Protein AF-A0A2V6F2R1-F1 (afdb_monomer)

Sequence (155 aa):
MITQILQRMNRRERILAGAVALVVFFLANLFLWSWLFRAAGDSRVEVVKRKQKHAEQTVLLRETDLWTNRDKWLREHQPAFHGASDASALLDQLKQVASKYSVLIENPSIGPSAGTGNYQSVSVSIETKSQWPPLVHFLYDVQAPDGFMVFESAN

Solvent-accessible surface area (backbone atoms only — not comparable to full-atom values): 9163 Å² total; per-residue (Å²): 114,72,69,65,58,59,72,75,51,54,78,66,55,54,52,50,50,50,52,50,52,50,52,52,50,53,53,53,49,52,48,52,53,55,50,51,54,46,60,58,47,54,56,50,53,50,52,53,54,50,51,52,53,50,52,55,52,49,51,55,60,67,42,41,65,58,53,52,50,49,54,50,48,46,72,75,62,57,81,83,88,88,52,75,68,52,57,53,51,49,52,52,52,50,51,52,50,25,55,75,48,66,36,42,78,42,79,77,41,80,52,74,69,53,72,59,99,88,50,74,44,72,46,72,48,70,42,78,53,64,59,69,72,42,48,54,55,38,56,52,64,53,52,33,82,86,63,79,48,80,86,90,78,86,133

Secondary structure (DSSP, 8-state):
-HHHHHHTS-HHHHHHHHHHHHHHHHHHHHHHHHHHHHHHHHHHHHHHHHHHHHHHHHHHHHTHHHHHHHHHHHHHHSPP--SHHHHHHHHHHHHHHHHHTTPEEEEEEEEEEEEETTEEEEEEEEEEE--HHHHHHHHHHHT-GGGT-------

Foldseek 3Di:
DVVVVVVPDDPVVVVVVVVVVVVVVVVVVVVVVVVVVVVVVVVVVVVVVVVVVVVVVVVVVVCPVVVVVVVVVCVVQPDDDPPPVVLVVLVVVLVVLCVVLVKDWPDKDWDDWDDDDPDIDIDIDTDIDDDDVSVVSSVVVCVPVSNPDDDPDDD

Mean predicted aligned error: 13.79 Å

pLDDT: mean 82.53, std 8.33, range [54.53, 96.19]

Radius of gyration: 38.21 Å; Cα contacts (8 Å, |Δi|>4): 81; chains: 1; bounding box: 73×35×95 Å

Structure (mmCIF, N/CA/C/O backbone):
data_AF-A0A2V6F2R1-F1
#
_entry.id   AF-A0A2V6F2R1-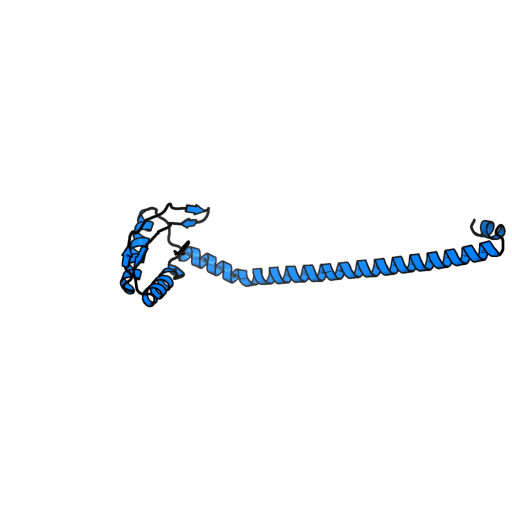F1
#
loop_
_atom_site.group_PDB
_atom_site.id
_atom_site.type_symbol
_atom_site.label_atom_id
_atom_site.label_alt_id
_atom_site.label_comp_id
_atom_site.label_asym_id
_atom_site.label_entity_id
_atom_site.label_seq_id
_atom_site.pdbx_PDB_ins_code
_atom_site.Cartn_x
_atom_site.Cartn_y
_atom_site.Cartn_z
_atom_site.occupancy
_atom_site.B_iso_or_equiv
_atom_site.auth_seq_id
_atom_site.auth_comp_id
_atom_site.auth_asym_id
_atom_site.auth_atom_id
_atom_site.pdbx_PDB_model_num
ATOM 1 N N . MET A 1 1 ? 45.389 8.740 -59.110 1.00 54.53 1 MET A N 1
ATOM 2 C CA . MET A 1 1 ? 46.314 8.337 -58.023 1.00 54.53 1 MET A CA 1
ATOM 3 C C . MET A 1 1 ? 46.370 6.818 -57.820 1.00 54.53 1 MET A C 1
ATOM 5 O O . MET A 1 1 ? 47.461 6.271 -57.861 1.00 54.53 1 MET A O 1
ATOM 9 N N . ILE A 1 2 ? 45.239 6.108 -57.698 1.00 59.06 2 ILE A N 1
ATOM 10 C CA . ILE A 1 2 ? 45.206 4.637 -57.486 1.00 59.06 2 ILE A CA 1
ATOM 11 C C . ILE A 1 2 ? 45.797 3.845 -58.674 1.00 59.06 2 ILE A C 1
ATOM 13 O O . ILE A 1 2 ? 46.505 2.857 -58.494 1.00 59.06 2 ILE A O 1
ATOM 17 N N . THR A 1 3 ? 45.579 4.316 -59.903 1.00 58.62 3 THR A N 1
ATOM 18 C CA . THR A 1 3 ? 46.055 3.671 -61.140 1.00 58.62 3 THR A CA 1
ATOM 19 C C . THR A 1 3 ? 47.579 3.694 -61.312 1.00 58.62 3 THR A C 1
ATOM 21 O O . THR A 1 3 ? 48.146 2.733 -61.827 1.00 58.62 3 THR A O 1
ATOM 24 N N . GLN A 1 4 ? 48.260 4.737 -60.821 1.00 61.19 4 GLN A N 1
ATOM 25 C CA . GLN A 1 4 ? 49.728 4.842 -60.857 1.00 61.19 4 GLN A CA 1
ATOM 26 C C . GLN A 1 4 ? 50.407 3.900 -59.850 1.00 61.19 4 GLN A C 1
ATOM 28 O O . GLN A 1 4 ? 51.473 3.358 -60.132 1.00 61.19 4 GLN A O 1
ATOM 33 N N . ILE A 1 5 ? 49.767 3.654 -58.702 1.00 61.03 5 ILE A N 1
ATOM 34 C CA . ILE A 1 5 ? 50.244 2.711 -57.676 1.00 61.03 5 ILE A CA 1
ATOM 35 C C . ILE A 1 5 ? 50.140 1.272 -58.200 1.00 61.03 5 ILE A C 1
ATOM 37 O O . ILE A 1 5 ? 51.086 0.497 -58.088 1.00 61.03 5 ILE A O 1
ATOM 41 N N . LEU A 1 6 ? 49.039 0.942 -58.882 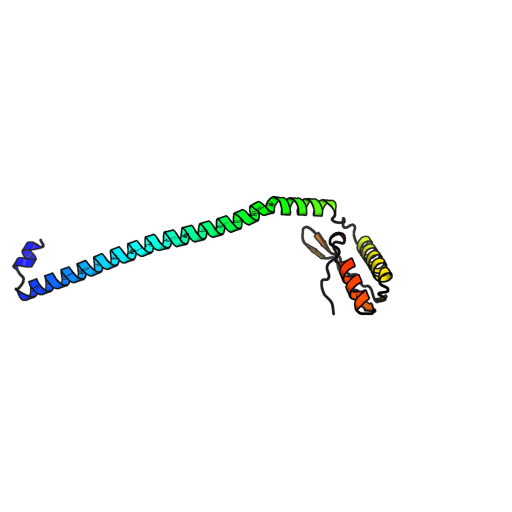1.00 58.72 6 LEU A N 1
ATOM 42 C CA . LEU A 1 6 ? 48.827 -0.375 -59.488 1.00 58.72 6 LEU A CA 1
ATOM 43 C C . LEU A 1 6 ? 49.857 -0.708 -60.576 1.00 58.72 6 LEU A C 1
ATOM 45 O O . LEU A 1 6 ? 50.255 -1.867 -60.698 1.00 58.72 6 LEU A O 1
ATOM 49 N N . GLN A 1 7 ? 50.309 0.274 -61.364 1.00 62.09 7 GLN A N 1
ATOM 50 C CA . GLN A 1 7 ? 51.300 0.068 -62.430 1.00 62.09 7 GLN A CA 1
ATOM 51 C C . GLN A 1 7 ? 52.720 -0.226 -61.922 1.00 62.09 7 GLN A C 1
ATOM 53 O O . GLN A 1 7 ? 53.475 -0.872 -62.642 1.00 62.09 7 GLN A O 1
ATOM 58 N N . ARG A 1 8 ? 53.065 0.168 -60.688 1.00 64.81 8 ARG A N 1
ATOM 59 C CA . ARG A 1 8 ? 54.378 -0.101 -60.069 1.00 64.81 8 ARG A CA 1
ATOM 60 C C . ARG A 1 8 ? 54.485 -1.446 -59.337 1.00 64.81 8 ARG A C 1
ATOM 62 O O . ARG A 1 8 ? 55.581 -1.806 -58.928 1.00 64.81 8 ARG A O 1
ATOM 69 N N . MET A 1 9 ? 53.380 -2.174 -59.172 1.00 60.62 9 MET A N 1
ATOM 70 C CA . MET A 1 9 ? 53.317 -3.391 -58.351 1.00 60.62 9 MET A CA 1
ATOM 71 C C . MET A 1 9 ? 53.538 -4.676 -59.155 1.00 60.62 9 MET A C 1
ATOM 73 O O . MET A 1 9 ? 52.996 -4.847 -60.252 1.00 60.62 9 MET A O 1
ATOM 77 N N . ASN A 1 10 ? 54.276 -5.620 -58.570 1.00 76.50 10 ASN A N 1
ATOM 78 C CA . ASN A 1 10 ? 54.538 -6.936 -59.152 1.00 76.50 10 ASN A CA 1
ATOM 79 C C . ASN A 1 10 ? 53.264 -7.815 -59.124 1.00 76.50 10 ASN A C 1
ATOM 81 O O . ASN A 1 10 ? 52.359 -7.608 -58.312 1.00 76.50 10 ASN A O 1
ATOM 85 N N . ARG A 1 11 ? 53.159 -8.830 -59.997 1.00 74.88 11 ARG A N 1
ATOM 86 C CA . ARG A 1 11 ? 51.919 -9.622 -60.203 1.00 74.88 11 ARG A CA 1
ATOM 87 C C . ARG A 1 11 ? 51.376 -10.246 -58.908 1.00 74.88 11 ARG A C 1
ATOM 89 O O . ARG A 1 11 ? 50.165 -10.342 -58.740 1.00 74.88 11 ARG A O 1
ATOM 96 N N . ARG A 1 12 ? 52.267 -10.621 -57.983 1.00 77.50 12 ARG A N 1
ATOM 97 C CA . ARG A 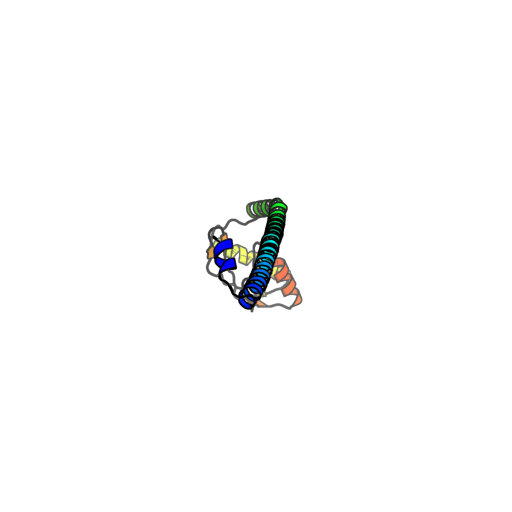1 12 ? 51.926 -11.165 -56.655 1.00 77.50 12 ARG A CA 1
ATOM 98 C C . ARG A 1 12 ? 51.324 -10.112 -55.718 1.00 77.50 12 ARG A C 1
ATOM 100 O O . ARG A 1 12 ? 50.360 -10.402 -55.020 1.00 77.50 12 ARG A O 1
ATOM 107 N N . GLU A 1 13 ? 51.836 -8.885 -55.748 1.00 79.50 13 GLU A N 1
ATOM 108 C CA . GLU A 1 13 ? 51.359 -7.782 -54.906 1.00 79.50 13 GLU A CA 1
ATOM 109 C C . GLU A 1 13 ? 49.962 -7.313 -55.331 1.00 79.50 13 GLU A C 1
ATOM 111 O O . GLU A 1 13 ? 49.141 -6.978 -54.483 1.00 79.50 13 GLU A O 1
ATOM 116 N N . ARG A 1 14 ? 49.644 -7.358 -56.634 1.00 79.38 14 ARG A N 1
ATOM 117 C CA . ARG A 1 14 ? 48.283 -7.080 -57.132 1.00 79.38 14 ARG A CA 1
ATOM 118 C C . ARG A 1 14 ? 47.257 -8.109 -56.654 1.00 79.38 14 ARG A C 1
ATOM 120 O O . ARG A 1 14 ? 46.136 -7.732 -56.327 1.00 79.38 14 ARG A O 1
ATOM 127 N N . ILE A 1 15 ? 47.634 -9.388 -56.598 1.00 83.75 15 ILE A N 1
ATOM 128 C CA . ILE A 1 15 ? 46.760 -10.457 -56.086 1.00 83.75 15 ILE A CA 1
ATOM 129 C C . ILE A 1 15 ? 46.531 -10.268 -54.583 1.00 83.75 15 ILE A C 1
ATOM 131 O O . ILE A 1 15 ? 45.389 -10.324 -54.132 1.00 83.75 15 ILE A O 1
ATOM 135 N N . LEU A 1 16 ? 47.592 -9.971 -53.822 1.00 86.25 16 LEU A N 1
ATOM 136 C CA . LEU A 1 16 ? 47.488 -9.694 -52.388 1.00 86.25 16 LEU A CA 1
ATOM 137 C C . LEU A 1 16 ? 46.601 -8.467 -52.114 1.00 86.25 16 LEU A C 1
ATOM 139 O O . LEU A 1 16 ? 45.715 -8.529 -51.270 1.00 86.25 16 LEU A O 1
ATOM 143 N N . ALA A 1 17 ? 46.781 -7.376 -52.865 1.00 86.44 17 ALA A N 1
ATOM 144 C CA . ALA A 1 17 ? 45.960 -6.173 -52.733 1.00 86.44 17 ALA A CA 1
ATOM 145 C C . ALA A 1 17 ? 44.482 -6.428 -53.071 1.00 86.44 17 ALA A C 1
ATOM 147 O O . ALA A 1 17 ? 43.604 -5.923 -52.375 1.00 86.44 17 ALA A O 1
ATOM 148 N N . GLY A 1 18 ? 44.198 -7.248 -54.089 1.00 88.25 18 GLY A N 1
ATOM 149 C CA . GLY A 1 18 ? 42.836 -7.680 -54.408 1.00 88.25 18 GLY A CA 1
ATOM 150 C C . GLY A 1 18 ? 42.202 -8.507 -53.285 1.00 88.25 18 GLY A C 1
ATOM 151 O O . GLY A 1 18 ? 41.059 -8.257 -52.910 1.00 88.25 18 GLY A O 1
ATOM 152 N N . ALA A 1 19 ? 42.959 -9.439 -52.698 1.00 89.62 19 ALA A N 1
ATOM 153 C CA . ALA A 1 19 ? 42.499 -10.238 -51.564 1.00 89.62 19 ALA A CA 1
ATOM 154 C C . ALA A 1 19 ? 42.225 -9.371 -50.324 1.00 89.62 19 ALA A C 1
ATOM 156 O O . ALA A 1 19 ? 41.178 -9.510 -49.695 1.00 89.62 19 ALA A O 1
ATOM 157 N N . VAL A 1 20 ? 43.118 -8.428 -50.006 1.00 92.00 20 VAL A N 1
ATOM 158 C CA . VAL A 1 20 ? 42.938 -7.485 -48.891 1.00 92.00 20 VAL A CA 1
ATOM 159 C C . VAL A 1 20 ? 41.721 -6.590 -49.120 1.00 92.00 20 VAL A C 1
ATOM 161 O O . VAL A 1 20 ? 40.912 -6.430 -48.212 1.00 92.00 20 VAL A O 1
ATOM 164 N N . ALA A 1 21 ? 41.540 -6.052 -50.329 1.00 91.88 21 ALA A N 1
ATOM 165 C CA . ALA A 1 21 ? 40.375 -5.231 -50.657 1.00 91.88 21 ALA A CA 1
ATOM 166 C C . ALA A 1 21 ? 39.059 -6.005 -50.487 1.00 91.88 21 ALA A C 1
ATOM 168 O O . ALA A 1 21 ? 38.091 -5.467 -49.951 1.00 91.88 21 ALA A O 1
ATOM 169 N N . LEU A 1 22 ? 39.041 -7.280 -50.882 1.00 94.62 22 LEU A N 1
ATOM 170 C CA . LEU A 1 22 ? 37.890 -8.159 -50.709 1.00 94.62 22 LEU A CA 1
ATOM 171 C C . LEU A 1 22 ? 37.599 -8.397 -49.221 1.00 94.62 22 LEU A C 1
ATOM 173 O O . LEU A 1 22 ? 36.466 -8.213 -48.787 1.00 94.62 22 LEU A O 1
ATOM 177 N N . VAL A 1 23 ? 38.613 -8.714 -48.412 1.00 95.25 23 VAL A N 1
ATOM 178 C CA . VAL A 1 23 ? 38.446 -8.891 -46.958 1.00 95.25 23 VAL A CA 1
ATOM 179 C C . VAL A 1 23 ? 37.918 -7.616 -46.295 1.00 95.25 23 VAL A C 1
ATOM 181 O O . VAL A 1 23 ? 36.964 -7.679 -45.522 1.00 95.25 23 VAL A O 1
ATOM 184 N N . VAL A 1 24 ? 38.483 -6.451 -46.628 1.00 95.56 24 VAL A N 1
ATOM 185 C CA . VAL A 1 24 ? 38.026 -5.157 -46.097 1.00 95.56 24 VAL A CA 1
ATOM 186 C C . VAL A 1 24 ? 36.577 -4.881 -46.496 1.00 95.56 24 VAL A C 1
ATOM 188 O O . VAL A 1 24 ? 35.792 -4.439 -45.660 1.00 95.56 24 VAL A O 1
ATOM 191 N N . PHE A 1 25 ? 36.194 -5.193 -47.735 1.00 95.88 25 PHE A N 1
ATOM 192 C CA . PHE A 1 25 ? 34.816 -5.054 -48.197 1.00 95.88 25 PHE A CA 1
ATOM 193 C C . PHE A 1 25 ? 33.846 -5.930 -47.391 1.00 95.88 25 PHE A C 1
ATOM 195 O O . PHE A 1 25 ? 32.816 -5.440 -46.927 1.00 95.88 25 PHE A O 1
ATOM 202 N N . PHE A 1 26 ? 34.187 -7.201 -47.156 1.00 96.19 26 PHE A N 1
ATOM 203 C CA . PHE A 1 26 ? 33.356 -8.098 -46.348 1.00 96.19 26 PHE A CA 1
ATOM 204 C C . PHE A 1 26 ? 33.244 -7.641 -44.890 1.00 96.19 26 PHE A C 1
ATOM 206 O O . PHE A 1 26 ? 32.148 -7.686 -44.332 1.00 96.19 26 PHE A O 1
ATOM 213 N N . LEU A 1 27 ? 34.334 -7.161 -44.285 1.00 95.81 27 LEU A N 1
ATOM 214 C CA . LEU A 1 27 ? 34.319 -6.636 -42.917 1.00 95.81 27 LEU A CA 1
ATOM 215 C C . LEU A 1 27 ? 33.482 -5.359 -42.799 1.00 95.81 27 LEU A C 1
ATOM 217 O O . LEU A 1 27 ? 32.681 -5.242 -41.873 1.00 95.81 27 LEU A O 1
ATOM 221 N N . ALA A 1 28 ? 33.618 -4.430 -43.747 1.00 95.25 28 ALA A N 1
ATOM 222 C CA . ALA A 1 28 ? 32.813 -3.213 -43.782 1.00 95.25 28 ALA A CA 1
ATOM 223 C C . ALA A 1 28 ? 31.323 -3.539 -43.951 1.00 95.25 28 ALA A C 1
ATOM 225 O O . ALA A 1 28 ? 30.483 -3.001 -43.230 1.00 95.25 28 ALA A O 1
ATOM 226 N N . ASN A 1 29 ? 30.999 -4.473 -44.849 1.00 95.75 29 ASN A N 1
ATOM 227 C CA . ASN A 1 29 ? 29.633 -4.940 -45.033 1.00 95.75 29 ASN A CA 1
ATOM 228 C C . ASN A 1 29 ? 29.093 -5.583 -43.743 1.00 95.75 29 ASN A C 1
ATOM 230 O O . ASN A 1 29 ? 28.043 -5.178 -43.254 1.00 95.75 29 ASN A O 1
ATOM 234 N N . LEU A 1 30 ? 29.829 -6.515 -43.129 1.00 95.12 30 LEU A N 1
ATOM 235 C CA . LEU A 1 30 ? 29.426 -7.155 -41.870 1.00 95.12 30 LEU A CA 1
ATOM 236 C C . LEU A 1 30 ? 29.182 -6.125 -40.756 1.00 95.12 30 LEU A C 1
ATOM 238 O O . LEU A 1 30 ? 28.192 -6.220 -40.028 1.00 95.12 30 LEU A O 1
ATOM 242 N N . PHE A 1 31 ? 30.054 -5.121 -40.649 1.00 95.06 31 PHE A N 1
ATOM 243 C CA . PHE A 1 31 ? 29.919 -4.050 -39.669 1.00 95.06 31 PHE A CA 1
ATOM 244 C C . PHE A 1 31 ? 28.626 -3.253 -39.880 1.00 95.06 31 PHE A C 1
ATOM 246 O O . PHE A 1 31 ? 27.856 -3.095 -38.930 1.00 95.06 31 PHE A O 1
ATOM 253 N N . LEU A 1 32 ? 28.344 -2.831 -41.118 1.00 93.19 32 LEU A N 1
ATOM 254 C CA . LEU A 1 32 ? 27.123 -2.099 -41.477 1.00 93.19 32 LEU A CA 1
ATOM 255 C C . LEU A 1 32 ? 25.858 -2.892 -41.135 1.00 93.19 32 LEU A C 1
ATOM 257 O O . LEU A 1 32 ? 24.947 -2.354 -40.505 1.00 93.19 32 LEU A O 1
ATOM 261 N N . TRP A 1 33 ? 25.823 -4.182 -41.480 1.00 92.19 33 TRP A N 1
ATOM 262 C CA . TRP A 1 33 ? 24.700 -5.055 -41.134 1.00 92.19 33 TRP A CA 1
ATOM 263 C C . TRP A 1 33 ? 24.544 -5.200 -39.616 1.00 92.19 33 TRP A C 1
ATOM 265 O O . TRP A 1 33 ? 23.438 -5.064 -39.095 1.00 92.19 33 TRP A O 1
ATOM 275 N N . SER A 1 34 ? 25.641 -5.396 -38.878 1.00 87.12 34 SER A N 1
ATOM 276 C CA . SER A 1 34 ? 25.596 -5.516 -37.414 1.00 87.12 34 SER A CA 1
ATOM 277 C C . SER A 1 34 ? 25.101 -4.239 -36.722 1.00 87.12 34 SER A C 1
ATOM 279 O O . SER A 1 34 ? 24.374 -4.313 -35.729 1.00 87.12 34 SER A O 1
ATOM 281 N N . TRP A 1 35 ? 25.459 -3.067 -37.257 1.00 89.00 35 TRP A N 1
ATOM 282 C CA . TRP A 1 35 ? 25.013 -1.772 -36.755 1.00 89.00 35 TRP A CA 1
ATOM 283 C C . TRP A 1 35 ? 23.520 -1.553 -37.022 1.00 89.00 35 TRP A C 1
ATOM 285 O O . TRP A 1 35 ? 22.786 -1.180 -36.107 1.00 89.00 35 TRP A O 1
ATOM 295 N N . LEU A 1 36 ? 23.050 -1.877 -38.232 1.00 88.31 36 LEU A N 1
ATOM 296 C CA . LEU A 1 36 ? 21.640 -1.765 -38.610 1.00 88.31 36 LEU A CA 1
ATOM 297 C C . LEU A 1 36 ? 20.738 -2.636 -37.718 1.00 88.31 36 LEU A C 1
ATOM 299 O O . LEU A 1 36 ? 19.709 -2.170 -37.228 1.00 88.31 36 LEU A O 1
ATOM 303 N N . PHE A 1 37 ? 21.138 -3.887 -37.463 1.00 85.00 37 PHE A N 1
ATOM 304 C CA . PHE A 1 37 ? 20.373 -4.789 -36.598 1.00 85.00 37 PHE A CA 1
ATOM 305 C C . PHE A 1 37 ? 20.341 -4.325 -35.138 1.00 85.00 37 PHE A C 1
ATOM 307 O O . PHE A 1 37 ? 19.299 -4.451 -34.494 1.00 85.00 37 PHE A O 1
ATOM 314 N N . ARG A 1 38 ? 21.434 -3.746 -34.619 1.00 79.50 38 ARG A N 1
ATOM 315 C CA . ARG A 1 38 ? 21.454 -3.152 -33.271 1.00 79.50 38 ARG A CA 1
ATOM 316 C C . ARG A 1 38 ? 20.523 -1.944 -33.164 1.00 79.50 38 ARG A C 1
ATOM 318 O O . ARG A 1 38 ? 19.652 -1.940 -32.302 1.00 79.50 38 ARG A O 1
ATOM 325 N N . ALA A 1 39 ? 20.618 -0.989 -34.091 1.00 78.50 39 ALA A N 1
ATOM 326 C CA . ALA A 1 39 ? 19.761 0.201 -34.098 1.00 78.50 39 ALA A CA 1
ATOM 327 C C . ALA A 1 39 ? 18.259 -0.146 -34.197 1.00 78.50 39 ALA A C 1
ATOM 329 O O . ALA A 1 39 ? 17.411 0.461 -33.534 1.00 78.50 39 ALA A O 1
ATOM 330 N N . ALA A 1 40 ? 17.923 -1.168 -34.991 1.00 77.19 40 ALA A N 1
ATOM 331 C CA . ALA A 1 40 ? 16.559 -1.678 -35.103 1.00 77.19 40 ALA A CA 1
ATOM 332 C C . ALA A 1 40 ? 16.091 -2.435 -33.842 1.00 77.19 40 ALA A C 1
ATOM 334 O O . ALA A 1 40 ? 14.907 -2.383 -33.500 1.00 77.19 40 ALA A O 1
ATOM 335 N N . GLY A 1 41 ? 16.999 -3.136 -33.155 1.00 74.56 41 GLY A N 1
ATOM 336 C CA . GLY A 1 41 ? 16.728 -3.845 -31.903 1.00 74.56 41 GLY A CA 1
ATOM 337 C C . GLY A 1 41 ? 16.455 -2.898 -30.735 1.00 74.56 41 GLY A C 1
ATOM 338 O O . GLY A 1 41 ? 15.433 -3.039 -30.062 1.00 74.56 41 GLY A O 1
ATOM 339 N N . ASP A 1 42 ? 17.301 -1.884 -30.555 1.00 74.25 42 ASP A N 1
ATOM 340 C CA . ASP A 1 42 ? 17.196 -0.915 -29.455 1.00 74.25 42 ASP A CA 1
ATOM 341 C C . ASP A 1 42 ? 15.868 -0.146 -29.500 1.00 74.25 42 ASP A C 1
ATOM 343 O O . ASP A 1 42 ? 15.187 0.010 -28.483 1.00 74.25 42 ASP A O 1
ATOM 347 N N . SER A 1 43 ? 15.418 0.219 -30.704 1.00 70.94 43 SER A N 1
ATOM 348 C CA . SER A 1 43 ? 14.125 0.883 -30.916 1.00 70.94 43 SER A CA 1
ATOM 349 C C . SER A 1 43 ? 12.937 0.011 -30.483 1.00 70.94 43 SER A C 1
ATOM 351 O O . SER A 1 43 ? 11.957 0.506 -29.924 1.00 70.94 43 SER A O 1
ATOM 353 N N . ARG A 1 44 ? 13.004 -1.310 -30.705 1.00 76.12 44 ARG A N 1
ATOM 354 C CA . ARG A 1 44 ? 11.944 -2.244 -30.285 1.00 76.12 44 ARG A CA 1
ATOM 355 C C . ARG A 1 44 ? 11.912 -2.400 -28.771 1.00 76.12 44 ARG A C 1
ATOM 357 O O . ARG A 1 44 ? 10.826 -2.395 -28.190 1.00 76.12 44 ARG A O 1
ATOM 364 N N . VAL A 1 45 ? 13.081 -2.503 -28.141 1.00 76.62 45 VAL A N 1
ATOM 365 C CA . VAL A 1 45 ? 13.205 -2.582 -26.680 1.00 76.62 45 VAL A CA 1
ATOM 366 C C . VAL A 1 45 ? 12.651 -1.315 -26.030 1.00 76.62 45 VAL A C 1
ATOM 368 O O . VAL A 1 45 ? 11.892 -1.397 -25.064 1.00 76.62 45 VAL A O 1
ATOM 371 N N . GLU A 1 46 ? 12.943 -0.143 -26.593 1.00 79.19 46 GLU A N 1
ATOM 372 C CA . GLU A 1 46 ? 12.430 1.119 -26.068 1.00 79.19 46 GLU A CA 1
ATOM 373 C C . GLU A 1 46 ? 10.902 1.235 -26.197 1.00 79.19 46 GLU A C 1
ATOM 375 O O . GLU A 1 46 ? 10.232 1.641 -25.245 1.00 79.19 46 GLU A O 1
ATOM 380 N N . VAL A 1 47 ? 10.320 0.816 -27.326 1.00 81.81 47 VAL A N 1
ATOM 381 C CA . VAL A 1 47 ? 8.858 0.802 -27.512 1.00 81.81 47 VAL A CA 1
ATOM 382 C C . VAL A 1 47 ? 8.175 -0.154 -26.533 1.00 81.81 47 VAL A C 1
ATOM 384 O O . VAL A 1 47 ? 7.147 0.202 -25.957 1.00 81.81 47 VAL A O 1
ATOM 387 N N . VAL A 1 48 ? 8.735 -1.347 -26.305 1.00 81.88 48 VAL A N 1
ATOM 388 C CA . VAL A 1 48 ? 8.195 -2.297 -25.316 1.00 81.88 48 VAL A CA 1
ATOM 389 C C . VAL A 1 48 ? 8.252 -1.697 -23.911 1.00 81.88 48 VAL A C 1
ATOM 391 O O . VAL A 1 48 ? 7.245 -1.710 -23.205 1.00 81.88 48 VAL A O 1
ATOM 394 N N . LYS A 1 49 ? 9.375 -1.075 -23.536 1.00 81.75 49 LYS A N 1
ATOM 395 C CA . LYS A 1 49 ? 9.537 -0.409 -22.236 1.00 81.75 49 LYS A CA 1
ATOM 396 C C . LYS A 1 49 ? 8.544 0.740 -22.043 1.00 81.75 49 LYS A C 1
ATOM 398 O O . LYS A 1 49 ? 7.959 0.884 -20.971 1.00 81.75 49 LYS A O 1
ATOM 403 N N . ARG A 1 50 ? 8.316 1.554 -23.078 1.00 82.06 50 ARG A N 1
ATOM 404 C CA . ARG A 1 50 ? 7.326 2.646 -23.046 1.00 82.06 50 ARG A CA 1
ATOM 405 C C . ARG A 1 50 ? 5.896 2.112 -22.933 1.00 82.06 50 ARG A C 1
ATOM 407 O O . ARG A 1 50 ? 5.113 2.662 -22.166 1.00 82.06 50 ARG A O 1
ATOM 414 N N . LYS A 1 51 ? 5.564 1.021 -23.633 1.00 85.12 51 LYS A N 1
ATOM 415 C CA . LYS A 1 51 ? 4.254 0.358 -23.515 1.00 85.12 51 LYS A CA 1
ATOM 416 C C . LYS A 1 51 ? 4.009 -0.201 -22.114 1.00 85.12 51 LYS A C 1
ATOM 418 O 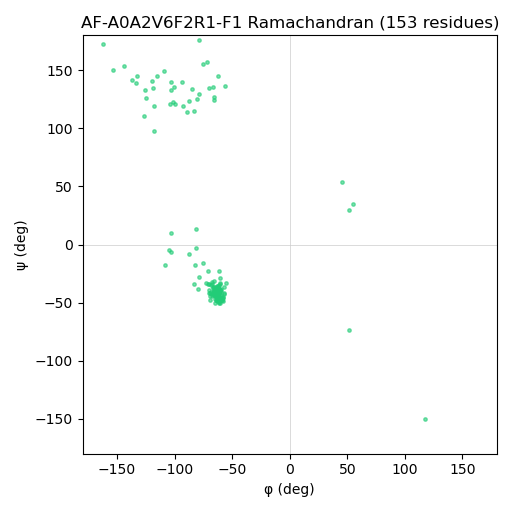O . LYS A 1 51 ? 2.909 -0.034 -21.601 1.00 85.12 51 LYS A O 1
ATOM 423 N N . GLN A 1 52 ? 5.018 -0.813 -21.492 1.00 82.25 52 GLN A N 1
ATOM 424 C CA . GLN A 1 52 ? 4.923 -1.306 -20.113 1.00 82.25 52 GLN A CA 1
ATOM 425 C C . GLN A 1 52 ? 4.647 -0.166 -19.130 1.00 82.25 52 GLN A C 1
ATOM 427 O O . GLN A 1 52 ? 3.662 -0.222 -18.401 1.00 82.25 52 GLN A O 1
ATOM 432 N N . LYS A 1 53 ? 5.423 0.924 -19.203 1.00 83.62 53 LYS A N 1
ATOM 433 C CA . LYS A 1 53 ? 5.175 2.116 -18.377 1.00 83.62 53 LYS A CA 1
ATOM 434 C C . LYS A 1 53 ? 3.776 2.695 -18.579 1.00 83.62 53 LYS A C 1
ATOM 436 O O . LYS A 1 53 ? 3.120 3.062 -17.613 1.00 83.62 53 LYS A O 1
ATOM 441 N N . HIS A 1 54 ? 3.302 2.763 -19.822 1.00 86.31 54 HIS A N 1
ATOM 442 C CA . HIS A 1 54 ? 1.956 3.259 -20.101 1.00 86.31 54 HIS A CA 1
ATOM 443 C C . HIS A 1 54 ? 0.878 2.344 -19.507 1.00 86.31 54 HIS A C 1
ATOM 445 O O . HIS A 1 54 ? -0.129 2.833 -19.002 1.00 86.31 54 HIS A O 1
ATOM 451 N N . ALA A 1 55 ? 1.069 1.023 -19.549 1.00 85.06 55 ALA A N 1
ATOM 452 C CA . ALA A 1 55 ? 0.143 0.074 -18.937 1.00 85.06 55 ALA A CA 1
ATOM 453 C C . ALA A 1 55 ? 0.080 0.259 -17.413 1.00 85.06 55 ALA A C 1
ATOM 455 O O . ALA A 1 55 ? -1.017 0.373 -16.873 1.00 85.06 55 ALA A O 1
ATOM 456 N N . GLU A 1 56 ? 1.231 0.385 -16.748 1.00 84.31 56 GLU A N 1
ATOM 457 C CA . GLU A 1 56 ? 1.319 0.680 -15.310 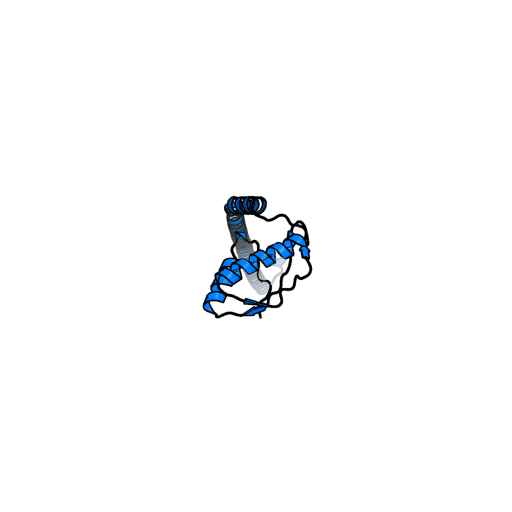1.00 84.31 56 GLU A CA 1
ATOM 458 C C . GLU A 1 56 ? 0.609 1.997 -14.961 1.00 84.31 56 GLU A C 1
ATOM 460 O O . GLU A 1 56 ? -0.244 2.037 -14.078 1.00 84.31 56 GLU A O 1
ATOM 465 N N . GLN A 1 57 ? 0.879 3.067 -15.715 1.00 84.44 57 GLN A N 1
ATOM 466 C CA . GLN A 1 57 ? 0.221 4.363 -15.524 1.00 84.44 57 GLN A CA 1
ATOM 467 C C . GLN A 1 57 ? -1.290 4.292 -15.764 1.00 84.44 57 GLN A C 1
ATOM 469 O O . GLN A 1 57 ? -2.059 4.922 -15.046 1.00 84.44 57 GLN A O 1
ATOM 474 N N . THR A 1 58 ? -1.735 3.504 -16.743 1.00 86.31 58 THR A N 1
ATOM 475 C CA . THR A 1 58 ? -3.165 3.329 -17.031 1.00 86.31 58 THR A CA 1
ATOM 476 C C . THR A 1 58 ? -3.878 2.621 -15.881 1.00 86.31 58 THR A C 1
ATOM 478 O O . THR A 1 58 ? -5.018 2.964 -15.586 1.00 86.31 58 THR A O 1
ATOM 481 N N . VAL A 1 59 ? -3.232 1.654 -15.219 1.00 85.50 59 VAL A N 1
ATOM 482 C CA . VAL A 1 59 ? -3.798 0.997 -14.029 1.00 85.50 59 VAL A CA 1
ATOM 483 C C . VAL A 1 59 ? -3.972 2.009 -12.898 1.00 85.50 59 VAL A C 1
ATOM 485 O O . VAL A 1 59 ? -5.076 2.138 -12.381 1.00 85.50 59 VAL A O 1
ATOM 488 N N . LEU A 1 60 ? -2.945 2.810 -12.603 1.00 81.12 60 LEU A N 1
ATOM 489 C CA . LEU A 1 60 ? -3.030 3.854 -11.573 1.00 81.12 60 LEU A CA 1
ATOM 490 C C . LEU A 1 60 ? -4.125 4.892 -11.878 1.00 81.12 60 LEU A C 1
ATOM 492 O O . LEU A 1 60 ? -4.866 5.304 -10.988 1.00 81.12 60 LEU A O 1
ATOM 496 N N . LEU A 1 61 ? -4.273 5.284 -13.148 1.00 85.56 61 LEU A N 1
ATOM 497 C CA . LEU A 1 61 ? -5.338 6.197 -13.572 1.00 85.56 61 LEU A CA 1
ATOM 498 C C . LEU A 1 61 ? -6.730 5.566 -13.440 1.00 85.56 61 LEU A C 1
ATOM 500 O O . LEU A 1 61 ? -7.665 6.239 -13.020 1.00 85.56 61 LEU A O 1
ATOM 504 N N . ARG A 1 62 ? -6.879 4.270 -13.734 1.00 85.56 62 ARG A N 1
ATOM 505 C CA . ARG A 1 62 ? -8.147 3.549 -13.517 1.00 85.56 62 ARG A CA 1
ATOM 506 C C . ARG A 1 62 ? -8.510 3.441 -12.041 1.00 85.56 62 ARG A C 1
ATOM 508 O O . ARG A 1 62 ? -9.688 3.427 -11.709 1.00 85.56 62 ARG A O 1
ATOM 515 N N . GLU A 1 63 ? -7.517 3.379 -11.164 1.00 89.00 63 GLU A N 1
ATOM 516 C CA . GLU A 1 63 ? -7.729 3.348 -9.718 1.00 89.00 63 GLU A CA 1
ATOM 517 C C . GLU A 1 63 ? -7.963 4.738 -9.112 1.00 89.00 63 GLU A C 1
ATOM 519 O O . GLU A 1 63 ? -8.234 4.834 -7.917 1.00 89.00 63 GLU A O 1
ATOM 524 N N . THR A 1 64 ? -7.898 5.821 -9.897 1.00 87.75 64 THR A N 1
ATOM 525 C CA . THR A 1 64 ? -8.056 7.188 -9.370 1.00 87.75 64 THR A CA 1
ATOM 526 C C . THR A 1 64 ? -9.393 7.361 -8.656 1.00 87.75 64 THR A C 1
ATOM 528 O O . THR A 1 64 ? -9.405 7.831 -7.523 1.00 87.75 64 THR A O 1
ATOM 531 N N . ASP A 1 65 ? -10.494 6.880 -9.241 1.00 89.94 65 ASP A N 1
ATOM 532 C CA . ASP A 1 65 ? -11.819 6.957 -8.612 1.00 89.94 65 ASP A CA 1
ATOM 533 C C . ASP A 1 65 ? -11.872 6.191 -7.282 1.00 89.94 65 ASP A C 1
ATOM 535 O O . ASP A 1 65 ? -12.468 6.653 -6.308 1.00 89.94 65 ASP A O 1
ATOM 539 N N . LEU A 1 66 ? -11.210 5.030 -7.208 1.00 90.88 66 LEU A N 1
ATOM 540 C CA . LEU A 1 66 ? -11.111 4.236 -5.982 1.00 90.88 66 LEU A CA 1
ATOM 541 C C . LEU A 1 66 ? -10.361 5.017 -4.898 1.00 90.88 66 LEU A C 1
ATOM 543 O O . LEU A 1 66 ? -10.835 5.101 -3.764 1.00 90.88 66 LEU A O 1
ATOM 547 N N . TRP A 1 67 ? -9.218 5.613 -5.238 1.00 89.38 67 TRP A N 1
ATOM 548 C CA . TRP A 1 67 ? -8.428 6.415 -4.305 1.00 89.38 67 TRP A CA 1
ATOM 549 C C . TRP A 1 67 ? -9.164 7.684 -3.869 1.00 89.38 67 TRP A C 1
ATOM 551 O O . TRP A 1 67 ? -9.162 7.992 -2.680 1.00 89.38 67 TRP A O 1
ATOM 561 N N . THR A 1 68 ? -9.869 8.366 -4.775 1.00 90.94 68 THR A N 1
ATOM 562 C CA . THR A 1 68 ? -10.713 9.525 -4.444 1.00 90.94 68 THR A CA 1
ATOM 563 C C . THR A 1 68 ? -11.854 9.142 -3.502 1.00 90.94 68 THR A C 1
ATOM 565 O O . THR A 1 68 ? -12.116 9.857 -2.533 1.00 90.94 68 THR A O 1
ATOM 568 N N . ASN A 1 69 ? -12.501 7.997 -3.729 1.00 91.56 69 ASN A N 1
ATOM 569 C CA . ASN A 1 69 ? -13.545 7.493 -2.838 1.00 91.56 69 ASN A CA 1
ATOM 570 C C . ASN A 1 69 ? -12.996 7.139 -1.452 1.00 91.56 69 ASN A C 1
ATOM 572 O O . ASN A 1 69 ? -13.622 7.485 -0.453 1.00 91.56 69 ASN A O 1
ATOM 576 N N . ARG A 1 70 ? -11.819 6.505 -1.367 1.00 89.25 70 ARG A N 1
ATOM 577 C CA . ARG A 1 70 ? -11.165 6.208 -0.080 1.00 89.25 70 ARG A CA 1
ATOM 578 C C . ARG A 1 70 ? -10.766 7.474 0.661 1.00 89.25 70 ARG A C 1
ATOM 580 O O . ARG A 1 70 ? -11.006 7.570 1.852 1.00 89.25 70 ARG A O 1
ATOM 587 N N . ASP A 1 71 ? -10.199 8.448 -0.036 1.00 88.44 71 ASP A N 1
ATOM 588 C CA . ASP A 1 71 ? -9.811 9.737 0.535 1.00 88.44 71 ASP A CA 1
ATOM 589 C C . ASP A 1 71 ? -11.033 10.520 1.056 1.00 88.44 71 ASP A C 1
ATOM 591 O O . ASP A 1 71 ? -11.008 11.087 2.148 1.00 88.44 71 ASP A O 1
ATOM 595 N N . LYS A 1 72 ? -12.157 10.477 0.328 1.00 91.38 72 LYS A N 1
ATOM 596 C CA . LYS A 1 72 ? -13.440 10.996 0.819 1.00 91.38 72 LYS A CA 1
ATOM 597 C C . LYS A 1 72 ? -13.933 10.232 2.052 1.00 91.38 72 LYS A C 1
ATOM 599 O O . LYS A 1 72 ? -14.287 10.870 3.037 1.00 91.38 72 LYS A O 1
ATOM 604 N N . TRP A 1 73 ? -13.916 8.900 2.015 1.00 90.31 73 TRP A N 1
ATOM 605 C CA . TRP A 1 73 ? -14.339 8.061 3.136 1.00 90.31 73 TRP A CA 1
ATOM 606 C C . TRP A 1 73 ? -13.504 8.331 4.393 1.00 90.31 73 TRP A C 1
ATOM 608 O O . TRP A 1 73 ? -14.075 8.515 5.463 1.00 90.31 73 TRP A O 1
ATOM 618 N N . LEU A 1 74 ? -12.178 8.452 4.252 1.00 86.94 74 LEU A N 1
ATOM 619 C CA . LEU A 1 74 ? -11.264 8.799 5.341 1.00 86.94 74 LEU A CA 1
ATOM 620 C C . LEU A 1 74 ? -11.620 10.156 5.948 1.00 86.94 74 LEU A C 1
ATOM 622 O O . LEU A 1 74 ? -11.770 10.248 7.157 1.00 86.94 74 LEU A O 1
ATOM 626 N N . ARG A 1 75 ? -11.841 11.193 5.133 1.00 84.69 75 ARG A N 1
ATOM 627 C CA . ARG A 1 75 ? -12.261 12.507 5.650 1.00 84.69 75 ARG A CA 1
ATOM 628 C C . ARG A 1 75 ? -13.588 12.477 6.409 1.00 84.69 75 ARG A C 1
ATOM 630 O O . ARG A 1 75 ? -13.773 13.283 7.312 1.00 84.69 75 ARG A O 1
ATOM 637 N N . GLU A 1 76 ? -14.512 11.608 6.009 1.00 87.31 76 GLU A N 1
ATOM 638 C CA . GLU A 1 76 ? -15.842 11.506 6.621 1.00 87.31 76 GLU A CA 1
ATOM 639 C C . GLU A 1 76 ? -15.853 10.645 7.894 1.00 87.31 76 GLU A C 1
ATOM 641 O O . GLU A 1 76 ? -16.615 10.944 8.809 1.00 87.31 76 GLU A O 1
ATOM 646 N N . HIS A 1 77 ? -15.029 9.594 7.958 1.00 86.56 77 HIS A N 1
ATOM 647 C CA . HIS A 1 77 ? -15.085 8.582 9.021 1.00 86.56 77 HIS A CA 1
ATOM 648 C C . HIS A 1 77 ? -13.917 8.659 10.009 1.00 86.56 77 HIS A C 1
ATOM 650 O O . HIS A 1 77 ? -14.016 8.092 11.094 1.00 86.56 77 HIS A O 1
ATOM 656 N N . GLN A 1 78 ? -12.816 9.338 9.668 1.00 81.88 78 GLN A N 1
ATOM 657 C CA . GLN A 1 78 ? -11.660 9.432 10.554 1.00 81.88 78 GLN A CA 1
ATOM 658 C C . GLN A 1 78 ? -12.017 10.227 11.821 1.00 81.88 78 GLN A C 1
ATOM 660 O O . GLN A 1 78 ? -12.438 11.385 11.720 1.00 81.88 78 GLN A O 1
ATOM 665 N N . PRO A 1 79 ? -11.823 9.649 13.020 1.00 80.75 79 PRO A N 1
ATOM 666 C CA . PRO A 1 79 ? -12.083 10.352 14.265 1.00 80.75 79 PRO A CA 1
ATOM 667 C C . PRO A 1 79 ? -11.099 11.513 14.439 1.00 80.75 79 PRO A C 1
ATOM 669 O O . PRO A 1 79 ? -9.894 11.381 14.205 1.00 80.75 79 PRO A O 1
ATOM 672 N N . ALA A 1 80 ? -11.620 12.665 14.859 1.00 80.31 80 ALA A N 1
ATOM 673 C CA . ALA A 1 80 ? -10.794 13.810 15.210 1.00 80.31 80 ALA A CA 1
ATOM 674 C C . ALA A 1 80 ? -10.036 13.526 16.513 1.00 80.31 80 ALA A C 1
ATOM 676 O O . ALA A 1 80 ? -10.617 13.043 17.482 1.00 80.31 80 ALA A O 1
ATOM 677 N N . PHE A 1 81 ? -8.742 13.843 16.532 1.00 76.19 81 PHE A N 1
ATOM 678 C CA . PHE A 1 81 ? -7.916 13.699 17.725 1.00 76.19 81 PHE A CA 1
ATOM 679 C C . PHE A 1 81 ? -7.962 14.984 18.567 1.00 76.19 81 PHE A C 1
ATOM 681 O O . PHE A 1 81 ? -7.494 16.042 18.145 1.00 76.19 81 PHE A O 1
ATOM 688 N N . HIS A 1 82 ? -8.531 14.884 19.763 1.00 77.00 82 HIS A N 1
ATOM 689 C CA . HIS A 1 82 ? -8.721 15.927 20.769 1.00 77.00 82 HIS A CA 1
ATOM 690 C C . HIS A 1 82 ? -7.753 15.811 21.961 1.00 77.00 82 HIS A C 1
ATOM 692 O O . HIS A 1 82 ? -7.714 16.709 22.805 1.00 77.00 82 HIS A O 1
ATOM 698 N N . GLY A 1 83 ? -6.930 14.757 22.026 1.00 72.19 83 GLY A N 1
ATOM 699 C CA . GLY A 1 83 ? -5.847 14.619 23.004 1.00 72.19 83 GLY A CA 1
ATOM 700 C C . GLY A 1 83 ? -6.010 13.428 23.949 1.00 72.19 83 GLY A C 1
ATOM 701 O O . GLY A 1 83 ? -6.556 12.390 23.591 1.00 72.19 83 GLY A O 1
ATOM 702 N N . ALA A 1 84 ? -5.495 13.555 25.178 1.00 69.19 84 ALA A N 1
ATOM 703 C CA . ALA A 1 84 ? -5.397 12.446 26.136 1.00 69.19 84 ALA A CA 1
ATOM 704 C C . ALA A 1 84 ? -6.752 11.828 26.544 1.00 69.19 84 ALA A C 1
ATOM 706 O O . ALA A 1 84 ? -6.791 10.667 26.948 1.00 69.19 84 ALA A O 1
ATOM 707 N N . SER A 1 85 ? -7.860 12.567 26.419 1.00 73.94 85 SER A N 1
ATOM 708 C CA . SER A 1 85 ? -9.218 12.044 26.635 1.00 73.94 85 SER A CA 1
ATOM 709 C C . SER A 1 85 ? -9.567 10.900 25.685 1.00 73.94 85 SER A C 1
ATOM 711 O O . SER A 1 85 ? -10.259 9.964 26.081 1.00 73.94 85 SER A O 1
ATOM 713 N N . ASP A 1 86 ? -9.053 10.944 24.458 1.00 75.81 86 ASP A N 1
ATOM 714 C CA . ASP A 1 86 ? -9.409 9.985 23.412 1.00 75.81 86 ASP A CA 1
ATOM 715 C C . ASP A 1 86 ? -8.675 8.660 23.598 1.00 75.81 86 ASP A C 1
ATOM 717 O O . ASP A 1 86 ? -9.203 7.604 23.266 1.00 75.81 86 ASP A O 1
ATOM 721 N N . ALA A 1 87 ? -7.489 8.701 24.209 1.00 75.00 87 ALA A N 1
ATOM 722 C CA . ALA A 1 87 ? -6.761 7.505 24.617 1.00 75.00 87 ALA A CA 1
ATOM 723 C C . ALA A 1 87 ? -7.552 6.693 25.657 1.00 75.00 87 ALA A C 1
ATOM 725 O O . ALA A 1 87 ? -7.644 5.469 25.568 1.00 75.00 87 ALA A O 1
ATOM 726 N N . SER A 1 88 ? -8.167 7.384 26.622 1.00 78.06 88 SER A N 1
ATOM 727 C CA . SER A 1 88 ? -9.042 6.761 27.619 1.00 78.06 88 SER A CA 1
ATOM 728 C C . SER A 1 88 ? -10.329 6.228 26.986 1.00 78.06 88 SER A C 1
ATOM 730 O O . SER A 1 88 ? -10.721 5.100 27.271 1.00 78.06 88 SER A O 1
ATOM 732 N N . ALA A 1 89 ? -10.944 6.991 26.076 1.00 81.12 89 ALA A N 1
ATOM 733 C CA . ALA A 1 89 ? -12.133 6.550 25.347 1.00 81.12 89 ALA A CA 1
ATOM 734 C C . ALA A 1 89 ? -11.863 5.298 24.491 1.00 81.12 89 ALA A C 1
ATOM 736 O O . ALA A 1 89 ? -12.695 4.391 24.449 1.00 81.12 89 ALA A O 1
ATOM 737 N N . LEU A 1 90 ? -10.684 5.206 23.865 1.00 80.00 90 LEU A N 1
ATOM 738 C CA . LEU A 1 90 ? -10.256 4.024 23.113 1.00 80.00 90 LEU A CA 1
ATOM 739 C C . LEU A 1 90 ? -10.110 2.804 24.027 1.00 80.00 90 LEU A C 1
ATOM 741 O O . LEU A 1 90 ? -10.576 1.715 23.689 1.00 80.00 90 LEU A O 1
ATOM 745 N N . LEU A 1 91 ? -9.515 2.976 25.210 1.00 83.12 91 LEU A N 1
ATOM 746 C CA . LEU A 1 91 ? -9.413 1.897 26.191 1.00 83.12 91 LEU A CA 1
ATOM 747 C C . LEU A 1 91 ? -10.797 1.417 26.663 1.00 83.12 91 LEU A C 1
ATOM 749 O O . LEU A 1 91 ? -10.998 0.217 26.855 1.00 83.12 91 LEU A O 1
ATOM 753 N N . ASP A 1 92 ? -11.754 2.326 26.834 1.00 85.62 92 ASP A N 1
ATOM 754 C CA . ASP A 1 92 ? -13.120 1.973 27.226 1.00 85.62 92 ASP A CA 1
ATOM 755 C C . ASP A 1 92 ? -13.862 1.216 26.115 1.00 85.62 92 ASP A C 1
ATOM 757 O O . ASP A 1 92 ? -14.507 0.200 26.391 1.00 85.62 92 ASP A O 1
ATOM 761 N N . GLN A 1 93 ? -13.697 1.625 24.853 1.00 83.62 93 GLN A N 1
ATOM 762 C CA . GLN A 1 93 ? -14.196 0.868 23.698 1.00 83.62 93 GLN A CA 1
ATOM 763 C C . GLN A 1 93 ? -13.593 -0.540 23.653 1.00 83.62 93 GLN A C 1
ATOM 765 O O . GLN A 1 93 ? -14.310 -1.531 23.508 1.00 83.62 93 GLN A O 1
ATOM 770 N N . LEU A 1 94 ? -12.281 -0.650 23.852 1.00 85.75 94 LEU A N 1
ATOM 771 C CA . LEU A 1 94 ? -11.576 -1.926 23.855 1.00 85.75 94 LEU A CA 1
ATOM 772 C C . LEU A 1 94 ? -12.072 -2.854 24.977 1.00 85.75 94 LEU A C 1
ATOM 774 O O . LEU A 1 94 ? -12.302 -4.042 24.745 1.00 85.75 94 LEU A O 1
ATOM 778 N N . LYS A 1 95 ? -12.314 -2.314 26.179 1.00 85.62 95 LYS A N 1
ATOM 779 C CA . LYS A 1 95 ? -12.929 -3.054 27.295 1.00 85.62 95 LYS A CA 1
ATOM 780 C C . LYS A 1 95 ? -14.338 -3.530 26.968 1.00 85.62 95 LYS A C 1
ATOM 782 O O . LYS A 1 95 ? -14.708 -4.632 27.376 1.00 85.62 95 LYS A O 1
ATOM 787 N N . GLN A 1 96 ? -15.122 -2.744 26.234 1.00 86.12 96 GLN A N 1
ATOM 788 C CA . GLN A 1 96 ? -16.464 -3.138 25.811 1.00 86.12 96 GLN A CA 1
ATOM 789 C C . GLN A 1 96 ? -16.422 -4.332 24.845 1.00 86.12 96 GLN A C 1
ATOM 791 O O . GLN A 1 96 ? -17.163 -5.300 25.033 1.00 86.12 96 GLN A O 1
ATOM 796 N N . VAL A 1 97 ? -15.516 -4.308 23.860 1.00 85.19 97 VAL A N 1
ATOM 797 C CA . VAL A 1 97 ? -15.326 -5.425 22.915 1.00 85.19 97 VAL A CA 1
ATOM 798 C C . VAL A 1 97 ? -14.768 -6.659 23.631 1.00 85.19 97 VAL A C 1
ATOM 800 O O . VAL A 1 97 ? -15.249 -7.769 23.416 1.00 85.19 97 VAL A O 1
ATOM 803 N N . ALA A 1 98 ? -13.816 -6.485 24.546 1.00 85.94 98 ALA A N 1
ATOM 804 C CA . ALA A 1 98 ? -13.287 -7.584 25.351 1.00 85.94 98 ALA A CA 1
ATOM 805 C C . ALA A 1 98 ? -14.369 -8.222 26.240 1.00 85.94 98 ALA A C 1
ATOM 807 O O . ALA A 1 98 ? -14.479 -9.448 26.298 1.00 85.94 98 ALA A O 1
ATOM 808 N N . SER A 1 99 ? -15.240 -7.407 26.844 1.00 85.69 99 SER A N 1
ATOM 809 C CA . SER A 1 99 ? -16.367 -7.881 27.658 1.00 85.69 99 SER A CA 1
ATOM 810 C C . SER A 1 99 ? -17.358 -8.717 26.843 1.00 85.69 99 SER A C 1
ATOM 812 O O . SER A 1 99 ? -17.833 -9.741 27.331 1.00 85.69 99 SER A O 1
ATOM 814 N N . LYS A 1 100 ? -17.621 -8.342 25.581 1.00 88.88 100 LYS A N 1
ATOM 815 C CA . LYS A 1 100 ? -18.483 -9.104 24.656 1.00 88.88 100 LYS A CA 1
ATOM 816 C C . LYS A 1 100 ? -17.994 -10.543 24.457 1.00 88.88 100 LYS A C 1
ATOM 818 O O . LYS A 1 100 ? -18.812 -11.455 24.373 1.00 88.88 100 LYS A O 1
ATOM 823 N N . TYR A 1 101 ? -16.679 -10.751 24.420 1.00 87.19 101 TYR A N 1
ATOM 824 C CA . TYR A 1 101 ? -16.061 -12.063 24.209 1.00 87.19 101 TYR A CA 1
ATOM 825 C C . TYR A 1 101 ? -15.510 -12.702 25.490 1.00 87.19 101 TYR A C 1
ATOM 827 O O . TYR A 1 101 ? -14.839 -13.726 25.420 1.00 87.19 101 TYR A O 1
ATOM 835 N N . SER A 1 102 ? -15.805 -12.144 26.670 1.00 84.75 102 SER A N 1
ATOM 836 C CA . SER A 1 102 ? -15.257 -12.623 27.952 1.00 84.75 102 SER A CA 1
ATOM 837 C C . SER A 1 102 ? -13.718 -12.684 27.975 1.00 84.75 102 SER A C 1
ATOM 839 O O . SER A 1 102 ? -13.128 -13.572 28.591 1.00 84.75 102 SER A O 1
ATOM 841 N N . VAL A 1 103 ? -13.061 -11.745 27.289 1.00 86.06 103 VAL A N 1
ATOM 842 C CA . VAL A 1 103 ? -11.606 -11.560 27.329 1.00 86.06 103 VAL A CA 1
ATOM 843 C C . VAL A 1 103 ? -11.274 -10.634 28.495 1.00 86.06 103 VAL A C 1
ATOM 845 O O . VAL A 1 103 ? -11.793 -9.520 28.567 1.00 86.06 103 VAL A O 1
ATOM 848 N N . LEU A 1 104 ? -10.420 -11.076 29.421 1.00 83.88 104 LEU A N 1
ATOM 849 C CA . LEU A 1 104 ? -9.917 -10.197 30.477 1.00 83.88 104 LEU A CA 1
ATOM 850 C C . LEU A 1 104 ? -8.804 -9.317 29.909 1.00 83.88 104 LEU A C 1
ATOM 852 O O . LEU A 1 104 ? -7.870 -9.845 29.311 1.00 83.88 104 LEU A O 1
ATOM 856 N N . ILE A 1 105 ? -8.890 -8.006 30.128 1.00 83.00 105 ILE A N 1
ATOM 857 C CA . ILE A 1 105 ? -7.791 -7.067 29.879 1.00 83.00 105 ILE A CA 1
ATOM 858 C C . ILE A 1 105 ? -7.106 -6.778 31.215 1.00 83.00 105 ILE A C 1
ATOM 860 O O . ILE A 1 105 ? -7.738 -6.274 32.144 1.00 83.00 105 ILE A O 1
ATOM 864 N N . GLU A 1 106 ? -5.818 -7.077 31.294 1.00 79.38 106 GLU A N 1
ATOM 865 C CA . GLU A 1 106 ? -4.931 -6.791 32.416 1.00 79.38 106 GLU A CA 1
ATOM 866 C C . GLU A 1 106 ? -3.932 -5.687 32.011 1.00 79.38 106 GLU A C 1
ATOM 868 O O . GLU A 1 106 ? -3.606 -5.514 30.836 1.00 79.38 106 GLU A O 1
ATOM 873 N N . ASN A 1 107 ? -3.502 -4.886 32.992 1.00 81.25 107 ASN A N 1
ATOM 874 C CA . ASN A 1 107 ? -2.446 -3.870 32.863 1.00 81.25 107 ASN A CA 1
ATOM 875 C C . ASN A 1 107 ? -2.517 -2.953 31.617 1.00 81.25 107 ASN A C 1
ATOM 877 O O . ASN A 1 107 ? -1.523 -2.824 30.898 1.00 81.25 107 ASN A O 1
ATOM 881 N N . PRO A 1 108 ? -3.647 -2.268 31.345 1.00 82.94 108 PRO A N 1
ATOM 882 C CA . PRO A 1 108 ? -3.701 -1.350 30.218 1.00 82.94 108 PRO A CA 1
ATOM 883 C C . PRO A 1 108 ? -2.752 -0.167 30.442 1.00 82.94 108 PRO A C 1
ATOM 885 O O . PRO A 1 108 ? -2.834 0.527 31.457 1.00 82.94 108 PRO A O 1
ATOM 888 N N . SER A 1 109 ? -1.872 0.084 29.477 1.00 82.44 109 SER A N 1
ATOM 889 C CA . SER A 1 109 ? -0.944 1.213 29.488 1.00 82.44 109 SER A CA 1
ATOM 890 C C . SER A 1 109 ? -1.083 2.036 28.212 1.00 82.44 109 SER A C 1
ATOM 892 O O . SER A 1 109 ? -1.139 1.506 27.105 1.00 82.44 109 SER A O 1
ATOM 894 N N . ILE A 1 110 ? -1.169 3.356 28.376 1.00 82.00 110 ILE A N 1
ATOM 895 C CA . ILE A 1 110 ? -1.236 4.305 27.264 1.00 82.00 110 ILE A CA 1
ATOM 896 C C . ILE A 1 110 ? 0.198 4.739 26.957 1.00 82.00 110 ILE A C 1
ATOM 898 O O . ILE A 1 110 ? 0.892 5.279 27.819 1.00 82.00 110 ILE A O 1
ATOM 902 N N . GLY A 1 111 ? 0.644 4.454 25.740 1.00 77.56 111 GLY A N 1
ATOM 903 C CA . GLY A 1 111 ? 1.945 4.842 25.219 1.00 77.56 111 GLY A CA 1
ATOM 904 C C . GLY A 1 111 ? 1.990 6.304 24.760 1.00 77.56 111 GLY A C 1
ATOM 905 O O . GLY A 1 111 ? 0.983 7.018 24.791 1.00 77.56 111 GLY A O 1
ATOM 906 N N . PRO A 1 112 ? 3.170 6.782 24.333 1.00 73.62 112 PRO A N 1
ATOM 907 C CA . PRO A 1 112 ? 3.311 8.127 23.791 1.00 73.62 112 PRO A CA 1
ATOM 908 C C . PRO A 1 112 ? 2.473 8.286 22.517 1.00 73.62 112 PRO A C 1
ATOM 910 O O . PRO A 1 112 ? 2.364 7.358 21.717 1.00 73.62 112 PRO A O 1
ATOM 913 N N . SER A 1 113 ? 1.909 9.477 22.302 1.00 71.44 113 SER A N 1
ATOM 914 C CA . SER A 1 113 ? 1.270 9.788 21.025 1.00 71.44 113 SER A CA 1
ATOM 915 C C . SER A 1 113 ? 2.327 10.178 19.993 1.00 71.44 113 SER A C 1
ATOM 917 O O . SER A 1 113 ? 3.139 11.077 20.224 1.00 71.44 113 SER A O 1
ATOM 919 N N . ALA A 1 114 ? 2.334 9.494 18.850 1.00 72.06 114 ALA A N 1
ATOM 920 C CA . ALA A 1 114 ? 3.239 9.788 17.745 1.00 72.06 114 ALA A CA 1
ATOM 921 C C . ALA A 1 114 ? 2.470 10.510 16.633 1.00 72.06 114 ALA A C 1
ATOM 923 O O . ALA A 1 114 ? 1.480 9.996 16.106 1.00 72.06 114 ALA A O 1
ATOM 924 N N . GLY A 1 115 ? 2.919 11.719 16.287 1.00 72.00 115 GLY A N 1
ATOM 925 C CA . GLY A 1 115 ? 2.386 12.502 15.174 1.00 72.00 115 GLY A CA 1
ATOM 926 C C . GLY A 1 115 ? 3.301 12.416 13.957 1.00 72.00 115 GLY A C 1
ATOM 927 O O . GLY A 1 115 ? 4.466 12.797 14.040 1.00 72.00 115 GLY A O 1
ATOM 928 N N . THR A 1 116 ? 2.776 11.956 12.821 1.00 66.50 116 THR A N 1
ATOM 929 C CA . THR A 1 116 ? 3.471 12.006 11.527 1.00 66.50 116 THR A CA 1
ATOM 930 C C . THR A 1 116 ? 2.653 12.866 10.582 1.00 66.50 116 THR A C 1
ATOM 932 O O . THR A 1 116 ? 1.700 12.370 9.993 1.00 66.50 116 THR A O 1
ATOM 935 N N . GLY A 1 117 ? 3.020 14.147 10.445 1.00 71.00 117 GLY A N 1
ATOM 936 C CA . GLY A 1 117 ? 2.507 15.111 9.456 1.00 71.00 117 GLY A CA 1
ATOM 937 C C . GLY A 1 117 ? 0.980 15.255 9.371 1.00 71.00 117 GLY A C 1
ATOM 938 O O . GLY A 1 117 ? 0.428 16.258 9.804 1.00 71.00 117 GLY A O 1
ATOM 939 N N . ASN A 1 118 ? 0.320 14.254 8.793 1.00 73.56 118 ASN A N 1
ATOM 940 C CA . ASN A 1 118 ? -1.103 14.214 8.475 1.00 73.56 118 ASN A CA 1
ATOM 941 C C . ASN A 1 118 ? -1.940 13.358 9.446 1.00 73.56 118 ASN A C 1
ATOM 943 O O . ASN A 1 118 ? -3.160 13.336 9.316 1.00 73.56 118 ASN A O 1
ATOM 947 N N . TYR A 1 119 ? -1.324 12.631 10.387 1.00 75.44 119 TYR A N 1
ATOM 948 C CA . TYR A 1 119 ? -2.050 11.847 11.390 1.00 75.44 119 TYR A CA 1
ATOM 949 C C . TYR A 1 119 ? -1.348 11.850 12.749 1.00 75.44 119 TYR A C 1
ATOM 951 O O . TYR A 1 119 ? -0.126 11.996 12.846 1.00 75.44 119 TYR A O 1
ATOM 959 N N . GLN A 1 120 ? -2.141 11.655 13.801 1.00 80.06 120 GLN A N 1
ATOM 960 C CA . GLN A 1 120 ? -1.666 11.398 15.153 1.00 80.06 120 GLN A CA 1
ATOM 961 C C . GLN A 1 120 ? -2.178 10.033 15.598 1.00 80.06 120 GLN A C 1
ATOM 963 O O . GLN A 1 120 ? -3.333 9.688 15.367 1.00 80.06 120 GLN A O 1
ATOM 968 N N . SER A 1 121 ? -1.286 9.248 16.185 1.00 81.62 121 SER A N 1
ATOM 969 C CA . SER A 1 121 ? -1.563 7.903 16.676 1.00 81.62 121 SER A CA 1
ATOM 970 C C . SER A 1 121 ? -1.399 7.867 18.187 1.00 81.62 121 SER A C 1
ATOM 972 O O . SER A 1 121 ? -0.554 8.572 18.746 1.00 81.62 121 SER A O 1
ATOM 974 N N . VAL A 1 122 ? -2.228 7.060 18.842 1.00 82.88 122 VAL A N 1
ATOM 975 C CA . VAL A 1 122 ? -2.120 6.748 20.266 1.00 82.88 122 VAL A CA 1
ATOM 976 C C . VAL A 1 122 ? -1.881 5.257 20.379 1.00 82.88 122 VAL A C 1
ATOM 978 O O . VAL A 1 122 ? -2.727 4.464 19.969 1.00 82.88 122 VAL A O 1
ATOM 981 N N . SER A 1 123 ? -0.746 4.879 20.953 1.00 83.19 123 SER A N 1
ATOM 982 C CA . SER A 1 123 ? -0.458 3.478 21.237 1.00 83.19 123 SER A CA 1
ATOM 983 C C . SER A 1 123 ? -1.088 3.093 22.574 1.00 83.19 123 SER A C 1
ATOM 985 O O . SER A 1 123 ? -0.949 3.810 23.566 1.00 83.19 123 SER A O 1
ATOM 987 N N . VAL A 1 124 ? -1.762 1.947 22.624 1.00 84.94 124 VAL A N 1
ATOM 988 C CA . VAL A 1 124 ? -2.243 1.337 23.868 1.00 84.94 124 VAL A CA 1
ATOM 989 C C . VAL A 1 124 ? -1.699 -0.080 23.920 1.00 84.94 124 VAL A C 1
ATOM 991 O O . VAL A 1 124 ? -1.873 -0.846 22.976 1.00 84.94 124 VAL A O 1
ATOM 994 N N . SER A 1 125 ? -1.029 -0.418 25.016 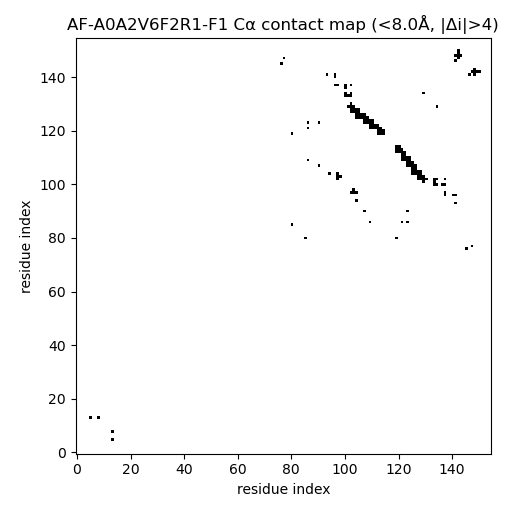1.00 85.25 125 SER A N 1
ATOM 995 C CA . SER A 1 125 ? -0.572 -1.775 25.289 1.00 85.25 125 SER A CA 1
ATOM 996 C C . SER A 1 125 ? -1.487 -2.410 26.325 1.00 85.25 125 SER A C 1
ATOM 998 O O . SER A 1 125 ? -1.830 -1.790 27.335 1.00 85.25 125 SER A O 1
ATOM 1000 N N . ILE A 1 126 ? -1.906 -3.639 26.047 1.00 86.50 126 ILE A N 1
ATOM 1001 C CA . ILE A 1 126 ? -2.805 -4.422 26.886 1.00 86.50 126 ILE A CA 1
ATOM 1002 C C . ILE A 1 126 ? -2.243 -5.825 27.052 1.00 86.50 126 ILE A C 1
ATOM 1004 O O . ILE A 1 126 ? -1.695 -6.399 26.111 1.00 86.50 126 ILE A O 1
ATOM 1008 N N . GLU A 1 127 ? -2.450 -6.406 28.223 1.00 87.25 127 GLU A N 1
ATOM 1009 C CA . GLU A 1 127 ? -2.281 -7.838 28.428 1.00 87.25 127 GLU A CA 1
ATOM 1010 C C . GLU A 1 127 ? -3.670 -8.471 28.393 1.00 87.25 127 GLU A C 1
ATOM 1012 O O . GLU A 1 127 ? -4.622 -7.928 28.952 1.00 87.25 127 GLU A O 1
ATOM 1017 N N . THR A 1 128 ? -3.829 -9.594 27.691 1.00 86.56 128 THR A N 1
ATOM 1018 C CA . THR A 1 128 ? -5.134 -10.261 27.599 1.00 86.56 128 THR A CA 1
ATOM 1019 C C . THR A 1 128 ? -5.074 -11.668 28.160 1.00 86.56 128 THR A C 1
ATOM 1021 O O . THR A 1 128 ? -4.111 -12.405 27.954 1.00 86.56 128 THR A O 1
ATOM 1024 N N . LYS A 1 129 ? -6.135 -12.062 28.863 1.00 87.50 129 LYS A N 1
ATOM 1025 C CA . LYS A 1 129 ? -6.297 -13.400 29.424 1.00 87.50 129 LYS A CA 1
ATOM 1026 C C . LYS A 1 129 ? -7.621 -13.983 28.968 1.00 87.50 129 LYS A C 1
ATOM 1028 O O . LYS A 1 129 ? -8.691 -13.516 29.355 1.00 87.50 129 LYS A O 1
ATOM 1033 N N . SER A 1 130 ? -7.556 -14.997 28.113 1.00 86.75 130 SER A N 1
ATOM 1034 C CA . SER A 1 130 ? -8.747 -15.646 27.561 1.00 86.75 130 SER A CA 1
ATOM 1035 C C . SER A 1 130 ? -8.437 -17.019 26.965 1.00 86.75 130 SER A C 1
ATOM 1037 O O . SER A 1 130 ? -7.282 -17.432 26.868 1.00 86.75 130 SER A O 1
ATOM 1039 N N . GLN A 1 131 ? -9.491 -17.743 26.581 1.00 87.81 131 GLN A N 1
ATOM 1040 C CA . GLN A 1 131 ? -9.368 -18.917 25.719 1.00 87.81 131 GLN A CA 1
ATOM 1041 C C . GLN A 1 131 ? -9.109 -18.479 24.267 1.00 87.81 131 GLN A C 1
ATOM 1043 O O . GLN A 1 131 ? -9.503 -17.387 23.862 1.00 87.81 131 GLN A O 1
ATOM 1048 N N . TRP A 1 132 ? -8.494 -19.349 23.462 1.00 88.56 132 TRP A N 1
ATOM 1049 C CA . TRP A 1 132 ? -8.100 -19.010 22.089 1.00 88.56 132 TRP A CA 1
ATOM 1050 C C . TRP A 1 132 ? -9.260 -18.584 21.164 1.00 88.56 132 TRP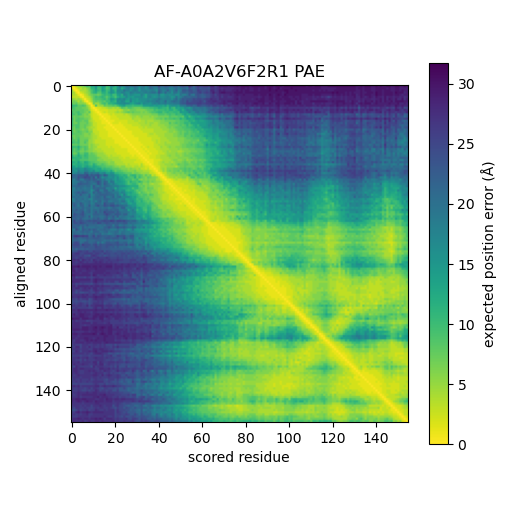 A C 1
ATOM 1052 O O . TRP A 1 132 ? -9.132 -17.547 20.515 1.00 88.56 132 TRP A O 1
ATOM 1062 N N . PRO A 1 133 ? -10.407 -19.296 21.090 1.00 90.56 133 PRO A N 1
ATOM 1063 C CA . PRO A 1 133 ? -11.460 -18.912 20.146 1.00 90.56 133 PRO A CA 1
ATOM 1064 C C . PRO A 1 133 ? -12.059 -17.515 20.418 1.00 90.56 133 PRO A C 1
ATOM 1066 O O . PRO A 1 133 ? -12.171 -16.733 19.473 1.00 90.56 133 PRO A O 1
ATOM 1069 N N . PRO A 1 134 ? -12.381 -17.135 21.673 1.00 89.75 134 PRO A N 1
ATOM 1070 C CA . PRO A 1 134 ? -12.803 -15.769 21.989 1.00 89.75 134 PRO A CA 1
ATOM 1071 C C . PRO A 1 134 ? -11.752 -14.694 21.695 1.00 89.75 134 PRO A C 1
ATOM 1073 O O . PRO A 1 134 ? -12.117 -13.603 21.262 1.00 89.75 134 PRO A O 1
ATOM 1076 N N . LEU A 1 135 ? -10.461 -14.999 21.878 1.00 87.88 135 LEU A N 1
ATOM 1077 C CA . LEU A 1 135 ? -9.378 -14.066 21.558 1.00 87.88 135 LEU A CA 1
ATOM 1078 C C . LEU A 1 135 ? -9.364 -13.713 20.070 1.00 87.88 135 LEU A C 1
ATOM 1080 O O . LEU A 1 135 ? -9.264 -12.544 19.717 1.00 87.88 135 LEU A O 1
ATOM 1084 N N . VAL A 1 136 ? -9.511 -14.708 19.192 1.00 89.81 136 VAL A N 1
ATOM 1085 C CA . VAL A 1 136 ? -9.536 -14.480 17.739 1.00 89.81 136 VAL A CA 1
ATOM 1086 C C . VAL A 1 136 ? -10.712 -13.584 17.341 1.00 89.81 136 VAL A C 1
ATOM 1088 O O . VAL A 1 136 ? -10.536 -12.669 16.539 1.00 89.81 136 VAL A O 1
ATOM 1091 N N . HIS A 1 137 ? -11.895 -13.796 17.926 1.00 89.62 137 HIS A N 1
ATOM 1092 C CA . HIS A 1 137 ? -13.057 -12.939 17.673 1.00 89.62 137 HIS A CA 1
ATOM 1093 C C . HIS A 1 137 ? -12.868 -11.514 18.194 1.00 89.62 137 HIS A C 1
ATOM 1095 O O . HIS A 1 137 ? -13.244 -10.560 17.518 1.00 89.62 137 HIS A O 1
ATOM 1101 N N . PHE A 1 138 ? -12.240 -11.361 19.359 1.00 89.06 138 PHE A N 1
ATOM 1102 C CA . PHE A 1 138 ? -11.866 -10.055 19.884 1.00 89.06 138 PHE A CA 1
ATOM 1103 C C . PHE A 1 138 ? -10.894 -9.324 18.947 1.00 89.06 138 PHE A C 1
ATOM 1105 O O . PHE A 1 138 ? -11.159 -8.185 18.575 1.00 89.06 138 PHE A O 1
ATOM 1112 N N . LEU A 1 139 ? -9.812 -9.980 18.512 1.00 88.50 139 LEU A N 1
ATOM 1113 C CA . LEU A 1 139 ? -8.829 -9.380 17.601 1.00 88.50 139 LEU A CA 1
ATOM 1114 C C . LEU A 1 139 ? -9.463 -8.974 16.264 1.00 88.50 139 LEU A C 1
ATOM 1116 O O . LEU A 1 139 ? -9.139 -7.914 15.732 1.00 88.50 139 LEU A O 1
ATOM 1120 N N . TYR A 1 140 ? -10.383 -9.793 15.748 1.00 88.88 140 TYR A N 1
ATOM 1121 C CA . TYR A 1 140 ? -11.118 -9.497 14.523 1.00 88.88 140 TYR A CA 1
ATOM 1122 C C . TYR A 1 140 ? -12.005 -8.253 14.664 1.00 88.88 140 TYR A C 1
ATOM 1124 O O . TYR A 1 140 ? -11.943 -7.365 13.816 1.00 88.88 140 TYR A O 1
ATOM 1132 N N . ASP A 1 141 ? -12.788 -8.157 15.743 1.00 87.25 141 ASP A N 1
ATOM 1133 C CA . ASP A 1 141 ? -13.674 -7.009 15.974 1.00 87.25 141 ASP A CA 1
ATOM 1134 C C . ASP A 1 141 ? -12.885 -5.716 16.239 1.00 87.25 141 ASP A C 1
ATOM 1136 O O . ASP A 1 141 ? -13.311 -4.641 15.823 1.00 87.25 141 ASP A O 1
ATOM 1140 N N . VAL A 1 142 ? -11.724 -5.803 16.899 1.00 87.81 142 VAL A N 1
ATOM 1141 C CA . VAL A 1 142 ? -10.852 -4.640 17.142 1.00 87.81 142 VAL A CA 1
ATOM 1142 C C . VAL A 1 142 ? -10.228 -4.120 15.844 1.00 87.81 142 VAL A C 1
ATOM 1144 O O . VAL A 1 142 ? -10.091 -2.912 15.678 1.00 87.81 142 VAL A O 1
ATOM 1147 N N . GLN A 1 143 ? -9.895 -5.002 14.897 1.00 85.75 143 GLN A N 1
ATOM 1148 C CA . GLN A 1 143 ? -9.365 -4.624 13.578 1.00 85.75 143 GLN A CA 1
ATOM 1149 C C . GLN A 1 143 ? -10.442 -4.217 12.563 1.00 85.75 143 GLN A C 1
ATOM 1151 O O . GLN A 1 143 ? -10.157 -4.128 11.364 1.00 85.75 143 GLN A O 1
ATOM 1156 N N . ALA A 1 144 ? -11.678 -3.967 13.003 1.00 82.56 144 ALA A N 1
ATOM 1157 C CA . ALA A 1 144 ? -12.712 -3.463 12.114 1.00 82.56 144 ALA A CA 1
ATOM 1158 C C . ALA A 1 144 ? -12.247 -2.155 11.430 1.00 82.56 144 ALA A C 1
ATOM 1160 O O . ALA A 1 144 ? -11.691 -1.273 12.092 1.00 82.56 144 ALA A O 1
ATOM 1161 N N . PRO A 1 145 ? -12.484 -1.997 10.113 1.00 72.94 145 PRO A N 1
ATOM 1162 C CA . PRO A 1 145 ? -11.969 -0.866 9.337 1.00 72.94 145 PRO A CA 1
ATOM 1163 C C . PRO A 1 145 ? -12.464 0.491 9.856 1.00 72.94 145 PRO A C 1
ATOM 1165 O O . PRO A 1 145 ? -11.743 1.480 9.761 1.00 72.94 145 PRO A O 1
ATOM 1168 N N . ASP A 1 146 ? -13.654 0.519 10.456 1.00 77.06 146 ASP A N 1
ATOM 1169 C CA . ASP A 1 146 ? -14.278 1.725 11.006 1.00 77.06 146 ASP A CA 1
ATOM 1170 C C . ASP A 1 146 ? -13.654 2.171 12.341 1.00 77.06 146 ASP A C 1
ATOM 1172 O O . ASP A 1 146 ? -13.872 3.297 12.781 1.00 77.06 146 ASP A O 1
ATOM 1176 N N . GLY A 1 147 ? -12.882 1.301 13.003 1.00 77.12 147 GLY A N 1
ATOM 1177 C CA . GLY A 1 147 ? -12.265 1.589 14.299 1.00 77.12 147 GLY A CA 1
ATOM 1178 C C . GLY A 1 147 ? -10.960 2.379 14.205 1.00 77.12 147 GLY A C 1
ATOM 1179 O O . GLY A 1 147 ? -10.525 2.939 15.207 1.00 77.12 147 GLY A O 1
ATOM 1180 N N . PHE A 1 148 ? -10.326 2.428 13.026 1.00 81.75 148 PHE A N 1
ATOM 1181 C CA . PHE A 1 148 ? -9.000 3.036 12.823 1.00 81.75 148 PHE A CA 1
ATOM 1182 C C . PHE A 1 148 ? -7.925 2.522 13.805 1.00 81.75 148 PHE A C 1
ATOM 1184 O O . PHE A 1 148 ? -6.980 3.235 14.139 1.00 81.75 148 PHE A O 1
ATOM 1191 N N . MET A 1 149 ? -8.054 1.269 14.256 1.00 84.56 149 MET A N 1
ATOM 1192 C CA . MET A 1 149 ? -7.116 0.614 15.171 1.00 84.56 149 MET A CA 1
ATOM 1193 C C . MET A 1 149 ? -6.228 -0.369 14.407 1.00 84.56 149 MET A C 1
ATOM 1195 O O . MET A 1 149 ? -6.687 -1.101 13.530 1.00 84.56 149 MET A O 1
ATOM 1199 N N . VAL A 1 150 ? -4.942 -0.405 14.753 1.00 85.50 150 VAL A N 1
ATOM 1200 C CA . VAL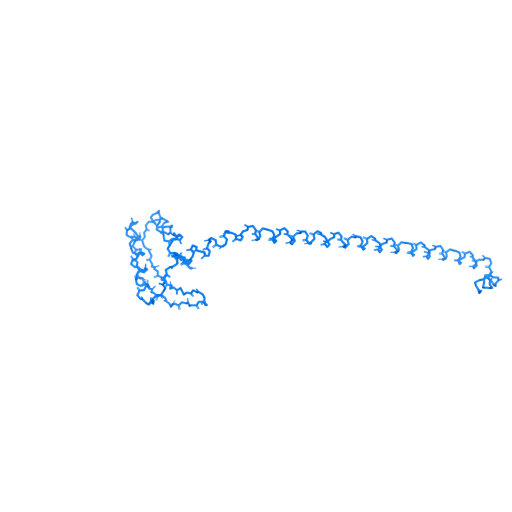 A 1 150 ? -3.956 -1.321 14.168 1.00 85.50 150 VAL A CA 1
ATOM 1201 C C . VAL A 1 150 ? -3.141 -1.946 15.294 1.00 85.50 150 VAL A C 1
ATOM 1203 O O . VAL A 1 150 ? -2.751 -1.262 16.237 1.00 85.50 150 VAL A O 1
ATOM 1206 N N . PHE A 1 151 ? -2.863 -3.246 15.189 1.00 86.12 151 PHE A N 1
ATOM 1207 C CA . PHE A 1 151 ? -1.924 -3.910 16.090 1.00 86.12 151 PHE A CA 1
ATOM 1208 C C . PHE A 1 151 ? -0.498 -3.689 15.594 1.00 86.12 151 PHE A C 1
ATOM 1210 O O . PHE A 1 151 ? -0.132 -4.159 14.518 1.00 86.12 151 PHE A O 1
ATOM 1217 N N . GLU A 1 152 ? 0.302 -2.974 16.381 1.00 83.69 152 GLU A N 1
ATOM 1218 C CA . GLU A 1 152 ? 1.714 -2.725 16.066 1.00 83.69 152 GLU A CA 1
ATOM 1219 C C . GLU A 1 152 ? 2.599 -3.926 16.421 1.00 83.69 152 GLU A C 1
ATOM 1221 O O . GLU A 1 152 ? 3.528 -4.259 15.688 1.00 83.69 152 GLU A O 1
ATOM 1226 N N . SER A 1 153 ? 2.312 -4.592 17.542 1.00 81.19 153 SER A N 1
ATOM 1227 C CA . SER A 1 153 ? 3.035 -5.781 17.992 1.00 81.19 153 SER A CA 1
ATOM 1228 C C . SER A 1 153 ? 2.148 -6.667 18.867 1.00 81.19 153 SER A C 1
ATOM 1230 O O . SER A 1 153 ? 1.247 -6.176 19.546 1.00 81.19 153 SER A O 1
ATOM 1232 N N . ALA A 1 154 ? 2.403 -7.974 18.830 1.00 79.94 154 ALA A N 1
ATOM 1233 C CA . ALA A 1 154 ? 1.802 -8.971 19.708 1.00 79.94 154 ALA A CA 1
ATOM 1234 C C . ALA A 1 154 ? 2.899 -9.943 20.158 1.00 79.94 154 ALA A C 1
ATOM 1236 O O . ALA A 1 154 ? 3.784 -10.276 19.363 1.00 79.94 154 ALA A O 1
ATOM 1237 N N . ASN A 1 155 ? 2.844 -10.359 21.422 1.00 73.44 155 ASN A N 1
ATOM 1238 C CA . ASN A 1 155 ? 3.780 -11.291 22.052 1.00 73.44 155 ASN A CA 1
ATOM 1239 C C . ASN A 1 155 ? 2.996 -12.436 22.694 1.00 73.44 155 ASN A C 1
ATOM 1241 O O . ASN A 1 155 ? 1.932 -12.131 23.280 1.00 73.44 155 ASN A O 1
#

Nearest PDB structures (foldseek):
  2rjz-assembly1_A  TM=6.729E-01  e=1.560E-02  Pseudomonas aeruginosa PAO1
  2rjz-assembly1_B  TM=6.677E-01  e=7.830E-02  Pseudomonas aeruginosa PAO1
  7of6-assembly1_f  TM=5.784E-01  e=1.429E+00  Homo sapiens
  3lo3-assembly2_C  TM=5.333E-01  e=2.554E+00  Colwellia psychrerythraea 34H
  1v9o-assembly1_A  TM=5.516E-01  e=3.526E+00  Thermus thermophilus

=== Feature glossary ===
Legend for the data blocks above and below:

— What the protein is —

Sequence gives the chain of amino acids in standard one-letter code (A=alanine, C=cysteine, …, Y=tyrosine), read N→C. It is the only feature that is directly encoded by the gene; all structural features are derived from the folded form of this sequence.

The annotation block draws on four external resources. InterPro: which protein families and domains the sequence belongs to. GO: standardized terms for what the protein does, what process it participates in, and where in the cell it acts. CATH: which structural fold it has in the CATH hierarchy. Organism: the species of origin.

— Where its atoms are —

Atomic coordinates in PDBx/mmCIF format — the same representation the Protein Data Bank distributes. Each line of the _atom_site loop places one backbone atom in Cartesian space (units: ångströms, origin: arbitrary).

Six rendered views show the 3D structure from the faces of a cube — i.e. along ±x, ±y, ±z. Rendering representation is drawn randomly per protein from cartoon (secondary-structure ribbons), sticks (backbone bonds), or molecular surface; coloring is either N→C rainbow (blue at the N-terminus through red at the C-terminus) or one color per chain.

— Local backbone conformation —

DSSP 8-state secondary structure assigns each residue one of H (α-helix), G (3₁₀-helix), I (π-helix), E (extended β-strand), B (isolated β-bridge), T (hydrogen-bonded turn), S (bend), or '-' (coil). The assignment is computed from backbone hydrogen-bond geometry via the Kabsch–Sander algorithm.

P-SEA three-state annotation labels each residue as helix, strand, or coil based purely on the geometry of the Cα trace. It serves as a fallback when the full backbone (and thus DSSP) is unavailable.

φ (phi) and ψ (psi) are the two rotatable backbone dihedrals per residue: φ is the C(i-1)–N–Cα–C torsion, ψ is the N–Cα–C–N(i+1) torsion, both in degrees on (−180°, 180°]. α-helical residues cluster near (−60°, −45°); β-strand residues near (−120°, +130°). A Ramachandran plot is simply a scatter of (φ, ψ) for every residue.

— Global shape and packing —

Radius of gyration (Rg) is the root-mean-square distance of Cα atoms from their centroid — a single number for overall size and compactness. A globular domain of N residues has Rg ≈ 2.2·N^0.38 Å; an extended or disordered chain has a much larger Rg. The Cα contact count is the number of residue pairs whose Cα atoms are within 8 Å and are more than four positions apart in sequence — a standard proxy for tertiary packing density. The bounding box is the smallest axis-aligned box enclosing all Cα atoms.

Accessible surface area quantifies burial. A residue with SASA near zero is packed into the hydrophobic core; one with SASA >100 Å² sits on the surface. Computed here via the Shrake–Rupley numerical algorithm with a 1.4 Å probe.

The contact map is a binary N×N matrix image: pixel (i, j) is dark where Cα_i and Cα_j are within 8 Å and |i−j|>4. Because the |i−j|>4 filter removes local helical contacts, off-diagonal stripes parallel to the main diagonal indicate parallel β-sheets; stripes perpendicular to it indicate antiparallel β-sheets. The Ramachandran plot scatters every residue's (φ, ψ) pair against the sterically allowed regions. The PAE heatmap renders the predicted-aligned-error matrix.

— Structural neighborhood —

A 3Di character summarizes, for each residue, the relative orientation of the Cα frame of its nearest spatial neighbor. Because it encodes fold topology rather than chemistry, 3Di alignments detect remote structural similarity that sequence alignment misses.

Structural nearest neighbors (via Foldseek easy-search vs the PDB). Reported per hit: target PDB id, E-value, and alignment TM-score. A TM-score above ~0.5 is the conventional threshold for 'same fold'.

— Confidence and disorder —

For A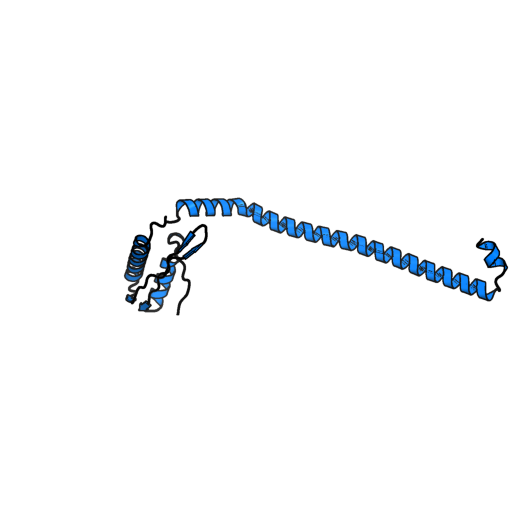lphaFold models, the B-factor field carries pLDDT — the model's own estimate of local accuracy on a 0–100 scale. Regions with pLDDT<50 should be treated as essentially unmodeled; they often correspond to intrinsically disordered segments.

B-factor (Debye–Waller factor) reflects atomic displacement in the crystal lattice. It is an experimental observable (units Å²), not a prediction; low values mean the atom is pinned down, high values mean it moves or is heterogeneous across the crystal.

Predicted Aligned Error (PAE) is an AlphaFold confidence matrix: entry (i, j) is the expected error in the position of residue j, in ångströms, when the prediction is superimposed on the true structure at residue i. Low PAE within a block of residues means that block is internally rigid and well-predicted; high PAE between two blocks means their relative placement is uncertain even if each block individually is confident.